Protein AF-A0A6M0CGC9-F1 (afdb_monomer_lite)

Sequence (114 aa):
MQTCNQQLQSQQRMLQRSKSSQRMTRSSLVSLEESYELCRKVTATHSKTFYMGTQLMPEVKRKAIWAIYVWCRRTDELVDGPMSSSTTTETLQEWEKHLESIFAGYPLEDTDVA

Secondary structure (DSSP, 8-state):
-HHHHHHHHHHHHHHHHHHHHHTS--PPPPPHHHHHHHHHHHHHHH-HHHHHHHTTS-HHHHHHHHHHHHHHHHHHHHHHSTTGGG--HHHHHHHHHHHHHHHTT---SGGGG-

Radius of gyration: 20.65 Å; chains: 1; bounding box: 55×45×39 Å

pLDDT: mean 85.48, std 18.63, range [39.0, 98.38]

Foldseek 3Di:
DPPVVVVVVVVVVVVVVVVVVVVPPPPPADDLVVLLVVLLVVCCVPPVPVSVVLVVDPPVVSSVVSLVVVLVVVVCCCCPNPCNVVRDPVNVVVSVVQVVCLVVVRHDHNNSSD

Structure (mmCIF, N/CA/C/O b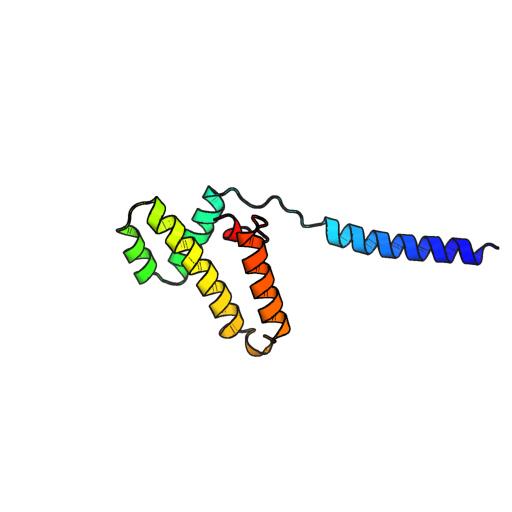ackbone):
data_AF-A0A6M0CGC9-F1
#
_entry.id   AF-A0A6M0CGC9-F1
#
loop_
_atom_site.group_PDB
_atom_site.id
_atom_site.type_symbol
_atom_site.label_atom_id
_atom_site.label_alt_id
_atom_site.label_comp_id
_atom_site.label_asym_id
_atom_site.label_entity_id
_atom_site.label_seq_id
_atom_site.pdbx_PDB_ins_code
_atom_site.Cartn_x
_atom_site.Cartn_y
_atom_site.Cartn_z
_atom_site.occupancy
_atom_site.B_iso_or_equiv
_atom_site.auth_seq_id
_atom_site.auth_comp_id
_atom_site.auth_asym_id
_atom_site.auth_atom_id
_atom_site.pdbx_PDB_model_num
ATOM 1 N N . MET A 1 1 ? 39.217 35.937 24.387 1.00 54.34 1 MET A N 1
ATOM 2 C CA . MET A 1 1 ? 37.931 35.373 24.869 1.00 54.34 1 MET A CA 1
ATOM 3 C C . MET A 1 1 ? 36.745 35.542 23.902 1.00 54.34 1 MET A C 1
ATOM 5 O O . MET A 1 1 ? 35.706 34.956 24.168 1.00 54.34 1 MET A O 1
ATOM 9 N N . GLN A 1 2 ? 36.853 36.271 22.778 1.00 54.94 2 GLN A N 1
ATOM 10 C CA . GLN A 1 2 ? 35.718 36.478 21.849 1.00 54.94 2 GLN A CA 1
ATOM 11 C C . GLN A 1 2 ? 35.522 35.347 20.815 1.00 54.94 2 GLN A C 1
ATOM 13 O O . GLN A 1 2 ? 34.399 35.074 20.406 1.00 54.94 2 GLN A O 1
ATOM 18 N N . THR A 1 3 ? 36.581 34.622 20.447 1.00 54.25 3 THR A N 1
ATOM 19 C CA . THR A 1 3 ? 36.546 33.608 19.375 1.00 54.25 3 THR A CA 1
ATOM 20 C C . THR A 1 3 ? 35.801 32.318 19.750 1.00 54.25 3 THR A C 1
ATOM 22 O O . THR A 1 3 ? 35.112 31.744 18.912 1.00 54.25 3 THR A O 1
ATOM 25 N N . CYS A 1 4 ? 35.848 31.891 21.018 1.00 50.81 4 CYS A N 1
ATOM 26 C CA . CYS A 1 4 ? 35.129 30.697 21.493 1.00 50.81 4 CYS A CA 1
ATOM 27 C C . CYS A 1 4 ? 33.596 30.882 21.463 1.00 50.81 4 CYS A C 1
ATOM 29 O O . CYS A 1 4 ? 32.852 29.977 21.084 1.00 50.81 4 CYS A O 1
ATOM 31 N N . ASN A 1 5 ? 33.120 32.091 21.780 1.00 54.66 5 ASN A N 1
ATOM 32 C CA . ASN A 1 5 ? 31.689 32.410 21.790 1.00 54.66 5 ASN A CA 1
ATOM 33 C C . ASN A 1 5 ? 31.094 32.406 20.367 1.00 54.66 5 ASN A C 1
ATOM 35 O O . ASN A 1 5 ? 29.965 31.970 20.148 1.00 54.66 5 ASN A O 1
ATOM 39 N N . GLN A 1 6 ? 31.887 32.809 19.371 1.00 59.62 6 GLN A N 1
ATOM 40 C CA . GLN A 1 6 ? 31.473 32.826 17.967 1.00 59.62 6 GLN A CA 1
ATOM 41 C C . GLN A 1 6 ? 31.449 31.418 17.342 1.00 59.62 6 GLN A C 1
ATOM 43 O O . GLN A 1 6 ? 30.560 31.124 16.541 1.00 59.62 6 GLN A O 1
ATOM 48 N N . GLN A 1 7 ? 32.348 30.524 17.780 1.00 58.25 7 GLN A N 1
ATOM 49 C CA . GLN A 1 7 ? 32.375 29.103 17.402 1.00 58.25 7 GLN A CA 1
ATOM 50 C C . GLN A 1 7 ? 31.160 28.330 17.958 1.00 58.25 7 GLN A C 1
ATOM 52 O O . GLN A 1 7 ? 30.575 27.497 17.270 1.00 58.25 7 GLN A O 1
ATOM 57 N N . LEU A 1 8 ? 30.732 28.625 19.191 1.00 56.25 8 LEU A N 1
ATOM 58 C CA . LEU A 1 8 ? 29.543 28.005 19.791 1.00 56.25 8 LEU A CA 1
ATOM 59 C C . LEU A 1 8 ? 28.248 28.462 19.102 1.00 56.25 8 LEU A C 1
ATOM 61 O O . LEU A 1 8 ? 27.372 27.643 18.825 1.00 56.25 8 LEU A O 1
ATOM 65 N N . GLN A 1 9 ? 28.148 29.745 18.739 1.00 60.84 9 GLN A N 1
ATOM 66 C CA . GLN A 1 9 ? 26.990 30.264 18.006 1.00 60.84 9 GLN A CA 1
ATOM 67 C C . GLN A 1 9 ? 26.915 29.772 16.550 1.00 60.84 9 GLN A C 1
ATOM 69 O O . GLN A 1 9 ? 25.817 29.689 15.992 1.00 60.84 9 GLN A O 1
ATOM 74 N N . SER A 1 10 ? 28.044 29.471 15.898 1.00 59.31 10 SER A N 1
ATOM 75 C CA . SER A 1 10 ? 28.048 28.888 14.548 1.00 59.31 10 SER A CA 1
ATOM 76 C C . SER A 1 10 ? 27.646 27.409 14.573 1.00 59.31 10 SER A C 1
ATOM 78 O O . SER A 1 10 ? 26.839 26.991 13.740 1.00 59.31 10 SER A O 1
ATOM 80 N N . GLN A 1 11 ? 28.083 26.647 15.585 1.00 59.47 11 GLN A N 1
ATOM 81 C CA . GLN A 1 11 ? 27.618 25.271 15.803 1.00 59.47 11 GLN A CA 1
ATOM 82 C C . GLN A 1 11 ? 26.127 25.201 16.169 1.00 59.47 11 GLN A C 1
ATOM 84 O O . GLN A 1 11 ? 25.399 24.374 15.617 1.00 59.47 11 GLN A O 1
ATOM 89 N N . GLN A 1 12 ? 25.631 26.115 17.011 1.00 58.50 12 GLN A N 1
ATOM 90 C CA . GLN A 1 12 ? 24.200 26.213 17.322 1.00 58.50 12 GLN A CA 1
ATOM 91 C C . GLN A 1 12 ? 23.356 26.550 16.083 1.00 58.50 12 GLN A C 1
ATOM 93 O O . GLN A 1 12 ? 22.293 25.960 15.901 1.00 58.50 12 GLN A O 1
ATOM 98 N N . ARG A 1 13 ? 23.836 27.424 15.186 1.00 59.19 13 ARG A N 1
ATOM 99 C CA . ARG A 1 13 ? 23.146 27.754 13.924 1.00 59.19 13 ARG A CA 1
ATOM 100 C C . ARG A 1 13 ? 23.123 26.597 12.920 1.00 59.19 13 ARG A C 1
ATOM 102 O O . ARG A 1 13 ? 22.127 26.436 12.217 1.00 59.19 13 ARG A O 1
ATOM 109 N N . MET A 1 14 ? 24.168 25.765 12.865 1.00 56.91 14 MET A N 1
ATOM 110 C CA . MET A 1 14 ? 24.173 24.553 12.028 1.00 56.91 14 MET A CA 1
ATOM 111 C C . MET A 1 14 ? 23.234 23.467 12.573 1.00 56.91 14 MET A C 1
ATOM 113 O O . MET A 1 14 ? 22.471 22.884 11.804 1.00 56.91 14 MET A O 1
ATOM 117 N N . LEU A 1 15 ? 23.201 23.265 13.895 1.00 53.97 15 LEU A N 1
ATOM 118 C CA . LEU A 1 15 ? 22.242 22.366 14.552 1.00 53.97 15 LEU A CA 1
ATOM 119 C C . LEU A 1 15 ? 20.793 22.867 14.436 1.00 53.97 15 LEU A C 1
ATOM 121 O O . LEU A 1 15 ? 19.865 22.069 14.340 1.00 53.97 15 LEU A O 1
ATOM 125 N N . GLN A 1 16 ? 20.573 24.184 14.422 1.00 53.53 16 GLN A N 1
ATOM 126 C CA . GLN A 1 16 ? 19.248 24.760 14.178 1.00 53.53 16 GLN A CA 1
ATOM 127 C C . GLN A 1 16 ? 18.803 24.588 12.719 1.00 53.53 16 GLN A C 1
ATOM 129 O O . GLN A 1 16 ? 17.629 24.305 12.503 1.00 53.53 16 GLN A O 1
ATOM 134 N N . ARG A 1 17 ? 19.722 24.665 11.740 1.00 49.97 17 ARG A N 1
ATOM 135 C CA . ARG A 1 17 ? 19.433 24.381 10.319 1.00 49.97 17 ARG A CA 1
ATOM 136 C C . ARG A 1 17 ? 19.083 22.913 10.061 1.00 49.97 17 ARG A C 1
ATOM 138 O O . ARG A 1 17 ? 18.182 22.651 9.267 1.00 49.97 17 ARG A O 1
ATOM 145 N N . SER A 1 18 ? 19.721 21.959 10.751 1.00 50.84 18 SER A N 1
ATOM 146 C CA . SER A 1 18 ? 19.331 20.542 10.638 1.00 50.84 18 SER A CA 1
ATOM 147 C C . SER A 1 18 ? 17.970 20.274 11.291 1.00 50.84 18 SER A C 1
ATOM 149 O O . SER A 1 18 ? 17.122 19.619 10.690 1.00 50.84 18 SER A O 1
ATOM 151 N N . LYS A 1 19 ? 17.695 20.879 12.456 1.00 50.25 19 LYS A N 1
ATOM 152 C CA . LYS A 1 19 ? 16.386 20.793 13.129 1.00 50.25 19 LYS A CA 1
ATOM 153 C C . LYS A 1 19 ? 15.260 21.480 12.352 1.00 50.25 19 LYS A C 1
ATOM 155 O O . LYS A 1 19 ? 14.123 21.024 12.421 1.00 50.25 19 LYS A O 1
ATOM 160 N N . SER A 1 20 ? 15.544 22.560 11.619 1.00 42.38 20 SER A N 1
ATOM 161 C CA . SER A 1 20 ? 14.554 23.228 10.763 1.00 42.38 20 SER A CA 1
ATOM 162 C C . SER A 1 20 ? 14.292 22.460 9.468 1.00 42.38 20 SER A C 1
ATOM 164 O O . SER A 1 20 ? 13.152 22.428 9.023 1.00 42.38 20 SER A O 1
ATOM 166 N N . SER A 1 21 ? 15.305 21.785 8.908 1.00 41.00 21 SER A N 1
ATOM 167 C CA . SER A 1 21 ? 15.121 20.889 7.757 1.00 41.00 21 SER A CA 1
ATOM 168 C C . SER A 1 21 ? 14.346 19.623 8.141 1.00 41.00 21 SER A C 1
ATOM 170 O O . SER A 1 21 ? 13.520 19.159 7.366 1.00 41.00 21 SER A O 1
ATOM 172 N N . GLN A 1 22 ? 14.536 19.114 9.365 1.00 46.88 22 GLN A N 1
ATOM 173 C CA . GLN A 1 22 ? 13.760 17.994 9.918 1.00 46.88 22 GLN A CA 1
ATOM 174 C C . GLN A 1 22 ? 12.325 18.382 10.331 1.00 46.88 22 GLN A C 1
ATOM 176 O O . GLN A 1 22 ? 11.468 17.513 10.451 1.00 46.88 22 GLN A O 1
ATOM 181 N N . ARG A 1 23 ? 12.029 19.674 10.545 1.00 39.00 23 ARG A N 1
ATOM 182 C CA . ARG A 1 23 ? 10.687 20.164 10.934 1.00 39.00 23 ARG A CA 1
ATOM 183 C C . ARG A 1 23 ? 9.748 20.456 9.759 1.00 39.00 23 ARG A C 1
ATOM 185 O O . ARG A 1 23 ? 8.604 20.817 10.013 1.00 39.00 23 ARG A O 1
ATOM 192 N N . MET A 1 24 ? 10.195 20.317 8.509 1.00 43.47 24 MET A N 1
ATOM 193 C CA . MET A 1 24 ? 9.456 20.796 7.331 1.00 43.47 24 MET A CA 1
ATOM 194 C C . MET A 1 24 ? 8.549 19.775 6.629 1.00 43.47 24 MET A C 1
ATOM 196 O O . MET A 1 24 ? 7.916 20.152 5.654 1.00 43.47 24 MET A O 1
ATOM 200 N N . THR A 1 25 ? 8.390 18.538 7.114 1.00 46.50 25 THR A N 1
ATOM 201 C CA . THR A 1 25 ? 7.422 17.592 6.511 1.00 46.50 25 THR A CA 1
ATOM 202 C C . THR A 1 25 ? 6.800 16.611 7.506 1.00 46.50 25 THR A C 1
ATOM 204 O O . THR A 1 25 ? 6.528 15.467 7.162 1.00 46.50 25 THR A O 1
ATOM 207 N N . ARG A 1 26 ? 6.460 17.034 8.731 1.00 50.25 26 ARG A N 1
ATOM 208 C CA . ARG A 1 26 ? 5.347 16.358 9.427 1.00 50.25 26 ARG A CA 1
ATOM 209 C C . ARG A 1 26 ? 4.039 16.878 8.826 1.00 50.25 26 ARG A C 1
ATOM 211 O O . ARG A 1 26 ? 3.290 17.601 9.475 1.00 50.25 26 ARG A O 1
ATOM 218 N N . SER A 1 27 ? 3.838 16.596 7.536 1.00 61.44 27 SER A N 1
ATOM 219 C CA . SER A 1 27 ? 2.518 16.704 6.925 1.00 61.44 27 SER A CA 1
ATOM 220 C C . SER A 1 27 ? 1.595 15.832 7.764 1.00 61.44 27 SER A C 1
ATOM 222 O O . SER A 1 27 ? 1.973 14.715 8.123 1.00 61.44 27 SER A O 1
ATOM 224 N N . SER A 1 28 ? 0.430 16.343 8.152 1.00 85.12 28 SER A N 1
ATOM 225 C CA . SER A 1 28 ? -0.614 15.451 8.640 1.00 85.12 28 SER A CA 1
ATOM 226 C C . SER A 1 28 ? -0.871 14.436 7.531 1.00 85.12 28 SER A C 1
ATOM 228 O O . SER A 1 28 ? -1.172 14.847 6.409 1.00 85.12 28 SER A O 1
ATOM 230 N N . LEU A 1 29 ? -0.693 13.152 7.829 1.00 93.44 29 LEU A N 1
ATOM 231 C CA . LEU A 1 29 ? -1.077 12.082 6.915 1.00 93.44 29 LEU A CA 1
ATOM 232 C C . LEU A 1 29 ? -2.563 12.221 6.570 1.00 93.44 29 LEU A C 1
ATOM 234 O O . LEU A 1 29 ? -3.339 12.786 7.353 1.00 93.44 29 LEU A O 1
ATOM 238 N N . VAL A 1 30 ? -2.949 11.710 5.407 1.00 96.62 30 VAL A N 1
ATOM 239 C CA . VAL A 1 30 ? -4.359 11.674 4.997 1.00 96.62 30 VAL A CA 1
ATOM 240 C C . VAL A 1 30 ? -5.219 10.852 5.963 1.00 96.62 30 VAL A C 1
ATOM 242 O O . VAL A 1 30 ? -4.727 10.050 6.763 1.00 96.62 30 VAL A O 1
ATOM 245 N N . SER A 1 31 ? -6.536 11.040 5.893 1.00 97.06 31 SER A N 1
ATOM 246 C CA . SER A 1 31 ? -7.473 10.204 6.647 1.00 97.06 31 SER A CA 1
ATOM 247 C C . SER A 1 31 ? -7.446 8.742 6.176 1.00 97.06 31 SER A C 1
ATOM 249 O O . SER A 1 31 ? -7.057 8.442 5.049 1.00 97.06 31 SER A O 1
ATOM 251 N N . LEU A 1 32 ? -7.926 7.818 7.018 1.00 96.56 32 LEU A N 1
ATOM 252 C CA . LEU A 1 32 ? -8.020 6.390 6.677 1.00 96.56 32 LEU A CA 1
ATOM 253 C C . LEU A 1 32 ? -8.809 6.141 5.379 1.00 96.56 32 LEU A C 1
ATOM 255 O O . LEU A 1 32 ? -8.406 5.334 4.545 1.00 96.56 32 LEU A O 1
ATOM 259 N N . GLU A 1 33 ? -9.923 6.850 5.187 1.00 97.06 33 GLU A N 1
ATOM 260 C CA . GLU A 1 33 ? -10.740 6.695 3.979 1.00 97.06 33 GLU A CA 1
ATOM 261 C C . GLU A 1 33 ? -10.011 7.216 2.734 1.00 97.06 33 GLU A C 1
ATOM 263 O O . GLU A 1 33 ? -10.031 6.570 1.686 1.00 97.06 33 GLU A O 1
ATOM 268 N N . G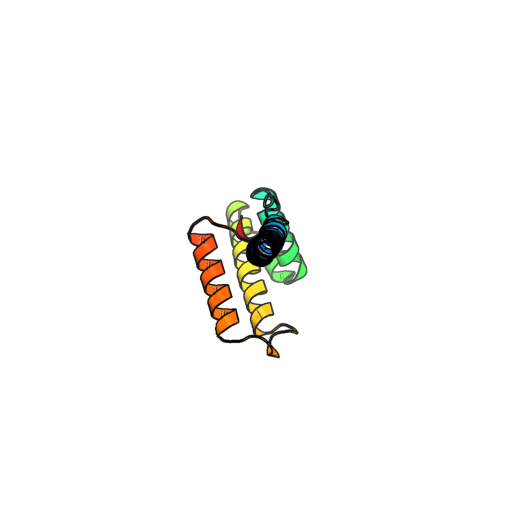LU A 1 34 ? -9.314 8.349 2.849 1.00 97.88 34 GLU A N 1
ATOM 269 C CA . GLU A 1 34 ? -8.487 8.880 1.762 1.00 97.88 34 GLU A CA 1
ATOM 270 C C . GLU A 1 34 ? -7.315 7.951 1.433 1.00 97.88 34 GLU A C 1
ATOM 272 O O . GLU A 1 34 ? -7.008 7.761 0.258 1.00 97.88 34 GLU A O 1
ATOM 277 N N . SER A 1 35 ? -6.706 7.321 2.439 1.00 98.25 35 SER A N 1
ATOM 278 C CA . SER A 1 35 ? -5.649 6.327 2.251 1.00 98.25 35 SER A CA 1
ATOM 279 C C . SER A 1 35 ? -6.141 5.120 1.447 1.00 98.25 35 SER A C 1
ATOM 281 O O . SER A 1 35 ? -5.554 4.773 0.418 1.00 98.25 35 SER A O 1
ATOM 283 N N . TYR A 1 36 ? -7.291 4.539 1.815 1.00 98.38 36 TYR A N 1
ATOM 284 C CA . TYR A 1 36 ? -7.902 3.465 1.025 1.00 98.38 36 TYR A CA 1
ATOM 285 C C . TYR A 1 36 ? -8.262 3.910 -0.396 1.00 98.38 36 TYR A C 1
ATOM 287 O O . TYR A 1 36 ? -8.133 3.125 -1.339 1.00 98.38 36 TYR A O 1
ATOM 295 N N . GLU A 1 37 ? -8.691 5.159 -0.580 1.00 98.31 37 GLU A N 1
ATOM 296 C CA . GLU A 1 37 ? -8.999 5.715 -1.897 1.00 98.31 37 GLU A CA 1
ATOM 297 C C . GLU A 1 37 ? -7.743 5.898 -2.765 1.00 98.31 37 GLU A C 1
ATOM 299 O O . GLU A 1 37 ? -7.777 5.619 -3.969 1.00 98.31 37 GLU A O 1
ATOM 304 N N . LEU A 1 38 ? -6.614 6.308 -2.179 1.00 98.31 38 LEU A N 1
ATOM 305 C CA . LEU A 1 38 ? -5.315 6.306 -2.858 1.00 98.31 38 LEU A CA 1
ATOM 306 C C . LEU A 1 38 ? -4.944 4.885 -3.283 1.00 98.31 38 LEU A C 1
ATOM 308 O O . LEU A 1 38 ? -4.632 4.652 -4.456 1.00 98.31 38 LEU A O 1
ATOM 312 N N . CYS A 1 39 ? -5.083 3.919 -2.374 1.00 98.38 39 CYS A N 1
ATOM 313 C CA . CYS A 1 39 ? -4.792 2.522 -2.664 1.00 98.38 39 CYS A CA 1
ATOM 314 C C . CYS A 1 39 ? -5.677 1.961 -3.788 1.00 98.38 39 CYS A C 1
ATOM 316 O O . CYS A 1 39 ? -5.199 1.246 -4.680 1.00 98.38 39 CYS A O 1
ATOM 318 N N . ARG A 1 40 ? -6.958 2.348 -3.817 1.00 98.19 40 ARG A N 1
ATOM 319 C CA . ARG A 1 40 ? -7.888 2.021 -4.904 1.00 98.19 40 ARG A CA 1
ATOM 320 C C . ARG A 1 40 ? -7.394 2.557 -6.244 1.00 98.19 40 ARG A C 1
ATOM 322 O O . ARG A 1 40 ? -7.392 1.818 -7.229 1.00 98.19 40 ARG A O 1
ATOM 329 N N . LYS A 1 41 ? -6.996 3.834 -6.301 1.00 98.31 41 LYS A N 1
ATOM 330 C CA . LYS A 1 41 ? -6.529 4.496 -7.534 1.00 98.31 41 LYS A CA 1
ATOM 331 C C . LYS A 1 41 ? -5.264 3.840 -8.079 1.00 98.31 41 LYS A C 1
ATOM 333 O O . LYS A 1 41 ? -5.201 3.566 -9.278 1.00 98.31 41 LYS A O 1
ATOM 338 N N . VAL A 1 42 ? -4.297 3.540 -7.213 1.00 97.88 42 VAL A N 1
ATOM 339 C CA . VAL A 1 42 ? -3.067 2.829 -7.596 1.00 97.88 42 VAL A CA 1
ATOM 340 C C . VAL A 1 42 ? -3.413 1.442 -8.142 1.00 97.88 42 VAL A C 1
ATOM 342 O O . VAL A 1 42 ? -3.027 1.111 -9.262 1.00 97.88 42 VAL A O 1
ATOM 345 N N . THR A 1 43 ? -4.234 0.665 -7.429 1.00 97.94 43 THR A N 1
ATOM 346 C CA . THR A 1 43 ? -4.651 -0.674 -7.881 1.00 97.94 43 THR A CA 1
ATOM 347 C C . THR A 1 43 ? -5.356 -0.629 -9.242 1.00 97.94 43 THR A C 1
ATOM 349 O O . THR A 1 43 ? -5.018 -1.395 -10.145 1.00 97.94 43 THR A O 1
ATOM 352 N N . ALA A 1 44 ? -6.300 0.300 -9.426 1.00 97.88 44 ALA A N 1
ATOM 353 C CA . ALA A 1 44 ? -7.027 0.478 -10.683 1.00 97.88 44 ALA A CA 1
ATOM 354 C C . ALA A 1 44 ? -6.117 0.878 -11.857 1.00 97.88 44 ALA A C 1
ATOM 356 O O . ALA A 1 44 ? -6.394 0.519 -13.003 1.00 97.88 44 ALA A O 1
ATOM 357 N N . THR A 1 45 ? -5.036 1.605 -11.570 1.00 97.75 45 THR A N 1
ATOM 358 C CA . THR A 1 45 ? -4.070 2.074 -12.571 1.00 97.75 45 THR A CA 1
ATOM 359 C C . THR A 1 45 ? -3.121 0.958 -13.000 1.00 97.75 45 THR A C 1
ATOM 361 O O . THR A 1 45 ? -2.939 0.739 -14.198 1.00 97.75 45 THR A O 1
ATOM 364 N N . HIS A 1 46 ? -2.552 0.226 -12.039 1.00 96.31 46 HIS A N 1
ATOM 365 C CA . HIS A 1 46 ? -1.491 -0.752 -12.297 1.00 96.31 46 HIS A CA 1
ATOM 366 C C . HIS A 1 46 ? -2.006 -2.162 -12.618 1.00 96.31 46 HIS A C 1
ATOM 368 O O . HIS A 1 46 ? -1.306 -2.918 -13.288 1.00 96.31 46 HIS A O 1
ATOM 374 N N . SER A 1 47 ? -3.231 -2.527 -12.216 1.00 95.19 47 SER A N 1
ATOM 375 C CA . SER A 1 47 ? -3.792 -3.847 -12.530 1.00 95.19 47 SER A CA 1
ATOM 376 C C . SER A 1 47 ? -5.300 -3.812 -12.764 1.00 95.19 47 SER A C 1
ATOM 378 O O . SER A 1 47 ? -6.113 -4.100 -11.886 1.00 95.19 47 SER A O 1
ATOM 380 N N . LYS A 1 48 ? -5.687 -3.496 -14.006 1.00 95.69 48 LYS A N 1
ATOM 381 C CA . LYS A 1 48 ? -7.093 -3.343 -14.422 1.00 95.69 48 LYS A CA 1
ATOM 382 C C . LYS A 1 48 ? -7.924 -4.607 -14.183 1.00 95.69 48 LYS A C 1
ATOM 384 O O . LYS A 1 48 ? -8.995 -4.526 -13.589 1.00 95.69 48 LYS A O 1
ATOM 389 N N . THR A 1 49 ? -7.427 -5.774 -14.601 1.00 96.75 49 THR A N 1
ATOM 390 C CA . THR A 1 49 ? -8.147 -7.051 -14.445 1.00 96.75 49 THR A CA 1
ATOM 391 C C . THR A 1 49 ? -8.301 -7.431 -12.975 1.00 96.75 49 THR A C 1
ATOM 393 O O . THR A 1 49 ? -9.389 -7.818 -12.551 1.00 96.75 49 THR A O 1
ATOM 396 N N . PHE A 1 50 ? -7.239 -7.272 -12.179 1.00 96.81 50 PHE A N 1
ATOM 397 C CA . PHE A 1 50 ? -7.294 -7.534 -10.742 1.00 96.81 50 PHE A CA 1
ATOM 398 C C . PHE A 1 50 ? -8.269 -6.583 -10.048 1.00 96.81 50 PHE A C 1
ATOM 400 O O . PHE A 1 50 ? -9.148 -7.034 -9.317 1.00 96.81 50 PHE A O 1
ATOM 407 N N . TYR A 1 51 ? -8.180 -5.282 -10.343 1.00 97.69 51 TYR A N 1
ATOM 408 C CA . TYR A 1 51 ? -9.094 -4.274 -9.821 1.00 97.69 51 TYR A CA 1
ATOM 409 C C . TYR A 1 51 ? -10.552 -4.621 -10.132 1.00 97.69 51 TYR A C 1
ATOM 411 O O . TYR A 1 51 ? -11.372 -4.641 -9.214 1.00 97.69 51 TYR A O 1
ATOM 419 N N . MET A 1 52 ? -10.873 -4.978 -11.380 1.00 97.75 52 MET A N 1
ATOM 420 C CA . MET A 1 52 ? -12.214 -5.438 -11.758 1.00 97.75 52 MET A CA 1
ATOM 421 C C . MET A 1 52 ? -12.651 -6.670 -10.954 1.00 97.75 52 MET A C 1
ATOM 423 O O . MET A 1 52 ? -13.787 -6.715 -10.492 1.00 97.75 52 MET A O 1
ATOM 427 N N . GLY A 1 53 ? -11.752 -7.627 -10.705 1.00 97.62 53 GLY A N 1
ATOM 428 C CA . GLY A 1 53 ? -12.026 -8.776 -9.835 1.00 97.62 53 GLY A CA 1
ATOM 429 C C . GLY A 1 53 ? -12.367 -8.371 -8.396 1.00 97.62 53 GLY A C 1
ATOM 430 O O . GLY A 1 53 ? -13.330 -8.879 -7.820 1.00 97.62 53 GLY A O 1
ATOM 431 N N . THR A 1 54 ? -11.652 -7.394 -7.825 1.00 97.06 54 THR A N 1
ATOM 432 C CA . THR A 1 54 ? -11.966 -6.876 -6.478 1.00 97.06 54 THR A CA 1
ATOM 433 C C . THR A 1 54 ? -13.335 -6.189 -6.405 1.00 97.06 54 THR A C 1
ATOM 435 O O . THR A 1 54 ? -13.943 -6.157 -5.334 1.00 97.06 54 THR A O 1
ATOM 438 N N . GLN A 1 55 ? -13.879 -5.711 -7.537 1.00 96.94 55 GLN A N 1
ATOM 439 C CA . GLN A 1 55 ? -15.224 -5.124 -7.597 1.00 96.94 55 GLN A CA 1
ATOM 440 C C . GLN A 1 55 ? -16.357 -6.140 -7.368 1.00 96.94 55 GLN A C 1
ATOM 442 O O . GLN A 1 55 ? -17.506 -5.730 -7.202 1.00 96.94 55 GLN A O 1
ATOM 447 N N . LEU A 1 56 ? -16.058 -7.438 -7.291 1.00 97.00 56 LEU A N 1
ATOM 448 C CA . LEU A 1 56 ? -17.025 -8.482 -6.933 1.00 97.00 56 LEU A CA 1
ATOM 449 C C . LEU A 1 56 ? -17.022 -8.817 -5.430 1.00 97.00 56 LEU A C 1
ATOM 451 O O . LEU A 1 56 ? -17.844 -9.603 -4.967 1.00 97.00 56 LEU A O 1
ATOM 455 N N . MET A 1 57 ? -16.104 -8.237 -4.650 1.00 96.81 57 MET A N 1
ATOM 456 C CA . MET A 1 57 ? -15.919 -8.555 -3.229 1.00 96.81 57 MET A CA 1
ATOM 457 C C . MET A 1 57 ? -16.675 -7.583 -2.308 1.00 96.81 57 MET A C 1
ATOM 459 O O . MET A 1 57 ? -16.902 -6.438 -2.706 1.00 96.81 57 MET A O 1
ATOM 463 N N . PRO A 1 58 ? -16.995 -7.963 -1.054 1.00 98.12 58 PRO A N 1
ATOM 464 C CA . PRO A 1 58 ? -17.499 -7.023 -0.048 1.00 98.12 58 PRO A CA 1
ATOM 465 C C . PRO A 1 58 ? -16.561 -5.825 0.153 1.00 98.12 58 PRO A C 1
ATOM 467 O O . PRO A 1 58 ? -15.340 -5.978 0.066 1.00 98.12 58 PRO A O 1
ATOM 470 N N . GLU A 1 59 ? -17.120 -4.652 0.463 1.00 96.25 59 GLU A N 1
ATOM 471 C CA . GLU A 1 59 ? -16.380 -3.381 0.544 1.00 96.25 59 GLU A CA 1
ATOM 472 C C . GLU A 1 59 ? -15.159 -3.448 1.475 1.00 96.25 59 GLU A C 1
ATOM 474 O O . GLU A 1 59 ? -14.050 -3.085 1.089 1.00 96.25 59 GLU A O 1
ATOM 479 N N . VAL A 1 60 ? -15.337 -3.997 2.676 1.00 96.31 60 VAL A N 1
ATOM 480 C CA . VAL A 1 60 ? -14.252 -4.117 3.661 1.00 96.31 60 VAL A CA 1
ATOM 481 C C . VAL A 1 60 ? -13.101 -4.974 3.120 1.00 96.31 60 VAL A C 1
ATOM 483 O O . VAL A 1 60 ? -11.933 -4.628 3.272 1.00 96.31 60 VAL A O 1
ATOM 486 N N . LYS A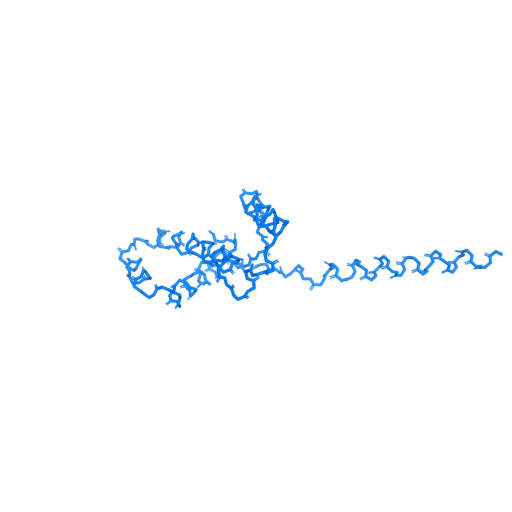 1 61 ? -13.419 -6.076 2.427 1.00 97.00 61 LYS A N 1
ATOM 487 C CA . LYS A 1 61 ? -12.404 -6.991 1.886 1.00 97.00 61 LYS A CA 1
ATOM 488 C C . LYS A 1 61 ? -11.649 -6.383 0.708 1.00 97.00 61 LYS A C 1
ATOM 490 O O . LYS A 1 61 ? -10.436 -6.550 0.629 1.00 97.00 61 LYS A O 1
ATOM 495 N N . ARG A 1 62 ? -12.334 -5.675 -0.199 1.00 97.50 62 ARG A N 1
ATOM 496 C CA . ARG A 1 62 ? -11.646 -5.015 -1.323 1.00 97.50 62 ARG A CA 1
ATOM 497 C C . ARG A 1 62 ? -10.712 -3.902 -0.844 1.00 97.50 62 ARG A C 1
ATOM 499 O O . ARG A 1 62 ? -9.609 -3.825 -1.367 1.00 97.50 62 ARG A O 1
ATOM 506 N N . LYS A 1 63 ? -11.106 -3.111 0.168 1.00 97.88 63 LYS A N 1
ATOM 507 C CA . LYS A 1 63 ? -10.270 -2.047 0.754 1.00 97.88 63 LYS A CA 1
ATOM 508 C C . LYS A 1 63 ? -8.956 -2.621 1.296 1.00 97.88 63 LYS A C 1
ATOM 510 O O . LYS A 1 63 ? -7.887 -2.172 0.890 1.00 97.88 63 LYS A O 1
ATOM 515 N N . ALA A 1 64 ? -9.038 -3.698 2.082 1.00 97.62 64 ALA A N 1
ATOM 516 C CA . ALA A 1 64 ? -7.860 -4.413 2.580 1.00 97.62 64 ALA A CA 1
ATOM 517 C C . ALA A 1 64 ? -6.970 -4.958 1.446 1.00 97.62 64 ALA A C 1
ATOM 519 O O . ALA A 1 64 ? -5.750 -4.829 1.485 1.00 97.62 64 ALA A O 1
ATOM 520 N N . ILE A 1 65 ? -7.572 -5.534 0.400 1.00 98.12 65 ILE A N 1
ATOM 521 C CA . ILE A 1 65 ? -6.820 -6.057 -0.749 1.00 98.12 65 ILE A CA 1
ATOM 522 C C . ILE A 1 65 ? -6.101 -4.943 -1.519 1.00 98.12 65 ILE A C 1
ATOM 524 O O . ILE A 1 65 ? -4.979 -5.161 -1.969 1.00 98.12 65 ILE A O 1
ATOM 528 N N . TRP A 1 66 ? -6.705 -3.762 -1.672 1.00 98.38 66 TRP A N 1
ATOM 529 C CA . TRP A 1 66 ? -6.046 -2.631 -2.330 1.00 98.38 66 TRP A CA 1
ATOM 530 C C . TRP A 1 66 ? -4.821 -2.156 -1.552 1.00 98.38 66 TRP A C 1
ATOM 532 O O . TRP A 1 66 ? -3.789 -1.913 -2.168 1.00 98.38 66 TRP A O 1
ATOM 542 N N . ALA A 1 67 ? -4.906 -2.072 -0.222 1.00 98.19 67 ALA A N 1
ATOM 543 C CA . ALA A 1 67 ? -3.766 -1.709 0.622 1.00 98.19 67 ALA A CA 1
ATOM 544 C C . ALA A 1 67 ? -2.610 -2.716 0.476 1.00 98.19 67 ALA A C 1
ATOM 546 O O . ALA A 1 67 ? -1.480 -2.332 0.172 1.00 98.19 67 ALA A O 1
ATOM 547 N N . ILE A 1 68 ? -2.913 -4.019 0.562 1.00 97.88 68 ILE A N 1
ATOM 548 C CA . ILE A 1 68 ? -1.919 -5.090 0.366 1.00 97.88 68 ILE A CA 1
ATOM 549 C C . ILE A 1 68 ? -1.296 -5.011 -1.033 1.00 97.88 68 ILE A C 1
ATOM 551 O O . ILE A 1 68 ? -0.076 -5.074 -1.172 1.00 97.88 68 ILE A O 1
ATOM 555 N N . TYR A 1 69 ? -2.118 -4.848 -2.075 1.00 98.00 69 TYR A N 1
ATOM 556 C CA . TYR A 1 69 ? -1.633 -4.744 -3.450 1.00 98.00 69 TYR A CA 1
ATOM 557 C C . TYR A 1 69 ? -0.658 -3.574 -3.620 1.00 98.00 69 TYR A C 1
ATOM 559 O O . TYR A 1 69 ? 0.370 -3.724 -4.275 1.00 98.00 69 TYR A O 1
ATOM 567 N N . VAL A 1 70 ? -0.956 -2.420 -3.020 1.00 98.06 70 VAL A N 1
ATOM 568 C CA . VAL A 1 70 ? -0.112 -1.220 -3.098 1.00 98.06 70 VAL A CA 1
ATOM 569 C C . VAL A 1 70 ? 1.224 -1.431 -2.406 1.00 98.06 70 VAL A C 1
ATOM 571 O O . VAL A 1 70 ? 2.249 -1.081 -2.986 1.00 98.06 70 VAL A O 1
ATOM 574 N N . TRP A 1 71 ? 1.236 -2.050 -1.223 1.00 97.75 71 TRP A N 1
ATOM 575 C CA . TRP A 1 71 ? 2.484 -2.411 -0.549 1.00 97.75 71 TRP A CA 1
ATOM 576 C C . TRP A 1 71 ? 3.344 -3.339 -1.418 1.00 97.75 71 TRP A C 1
ATOM 578 O O . TRP A 1 71 ? 4.532 -3.081 -1.642 1.00 97.75 71 TRP A O 1
ATOM 588 N N . CYS A 1 72 ? 2.731 -4.384 -1.985 1.00 97.00 72 CYS A N 1
ATOM 589 C CA . CYS A 1 72 ? 3.411 -5.294 -2.903 1.00 97.00 72 CYS A CA 1
ATOM 590 C C . CYS A 1 72 ? 3.930 -4.565 -4.147 1.00 97.00 72 CYS A C 1
ATOM 592 O O . CYS A 1 72 ? 5.067 -4.793 -4.541 1.00 97.00 72 CYS A O 1
ATOM 594 N N . ARG A 1 73 ? 3.145 -3.659 -4.742 1.00 96.69 73 ARG A N 1
ATOM 595 C CA . ARG A 1 73 ? 3.566 -2.903 -5.927 1.00 96.69 73 ARG A CA 1
ATOM 596 C C . ARG A 1 73 ? 4.714 -1.942 -5.624 1.00 96.69 73 ARG A C 1
ATOM 598 O O . ARG A 1 73 ? 5.610 -1.812 -6.443 1.00 96.69 73 ARG A O 1
ATOM 605 N N . ARG A 1 74 ? 4.716 -1.281 -4.465 1.00 95.69 74 ARG A N 1
ATOM 606 C CA . ARG A 1 74 ? 5.838 -0.423 -4.044 1.00 95.69 74 ARG A CA 1
ATOM 607 C C . ARG A 1 74 ? 7.109 -1.244 -3.831 1.00 95.69 74 ARG A C 1
ATOM 609 O O . ARG A 1 74 ? 8.179 -0.823 -4.253 1.00 95.69 74 ARG A O 1
ATOM 616 N N . THR A 1 75 ? 6.969 -2.438 -3.255 1.00 94.94 75 THR A N 1
ATOM 617 C CA . THR A 1 75 ? 8.083 -3.386 -3.107 1.00 94.94 75 THR A CA 1
ATOM 618 C C . THR A 1 75 ? 8.605 -3.848 -4.474 1.00 94.94 75 THR A C 1
ATOM 620 O O . THR A 1 75 ? 9.809 -3.878 -4.684 1.00 94.94 75 THR A O 1
ATOM 623 N N . ASP A 1 76 ? 7.711 -4.155 -5.417 1.00 94.56 76 ASP A N 1
ATOM 624 C CA . ASP A 1 76 ? 8.033 -4.524 -6.804 1.00 94.56 76 ASP A CA 1
ATOM 625 C C . ASP A 1 76 ? 8.786 -3.396 -7.527 1.00 94.56 76 ASP A C 1
ATOM 627 O O . ASP A 1 76 ? 9.851 -3.624 -8.080 1.00 94.56 76 ASP A O 1
ATOM 631 N N . GLU A 1 77 ? 8.332 -2.145 -7.428 1.00 93.12 77 GLU A N 1
ATOM 632 C CA . GLU A 1 77 ? 9.059 -0.992 -7.988 1.00 93.12 77 GLU A CA 1
ATOM 633 C C . GLU A 1 77 ? 10.441 -0.781 -7.345 1.00 93.12 77 GLU A C 1
ATOM 635 O O . GLU A 1 77 ? 11.362 -0.295 -8.003 1.00 93.12 77 GLU A O 1
ATOM 640 N N . LEU A 1 78 ? 10.616 -1.157 -6.074 1.00 91.75 78 LEU A N 1
ATOM 641 C CA . LEU A 1 78 ? 11.909 -1.064 -5.396 1.00 91.75 78 LEU A CA 1
ATOM 642 C C . LEU A 1 78 ? 12.934 -2.050 -5.978 1.00 91.75 78 LEU A C 1
ATOM 644 O O . LEU A 1 78 ? 14.115 -1.718 -6.074 1.00 91.75 78 LEU A O 1
ATOM 648 N N . VAL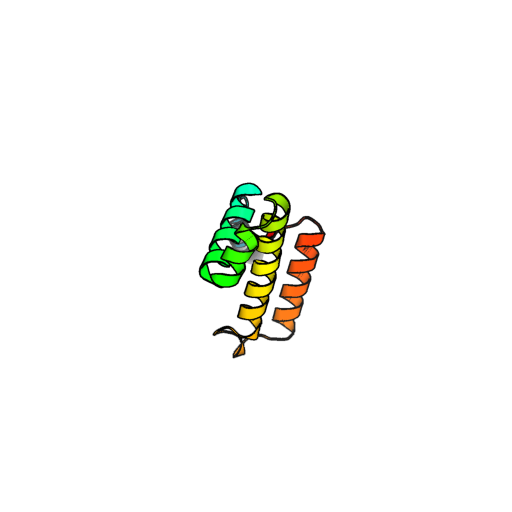 A 1 79 ? 12.502 -3.253 -6.362 1.00 91.62 79 VAL A N 1
ATOM 649 C CA . VAL A 1 79 ? 13.400 -4.324 -6.836 1.00 91.62 79 VAL A CA 1
ATOM 650 C C . VAL A 1 79 ? 13.462 -4.443 -8.357 1.00 91.62 79 VAL A C 1
ATOM 652 O O . VAL A 1 79 ? 14.520 -4.773 -8.881 1.00 91.62 79 VAL A O 1
ATOM 655 N N . ASP A 1 80 ? 12.384 -4.090 -9.057 1.00 92.00 80 ASP A N 1
ATOM 656 C CA . ASP A 1 80 ? 12.215 -4.259 -10.506 1.00 92.00 80 ASP A CA 1
ATOM 657 C C . ASP A 1 80 ? 11.969 -2.930 -11.244 1.00 92.00 80 ASP A C 1
ATOM 659 O O . ASP A 1 80 ? 11.928 -2.887 -12.477 1.00 92.00 80 ASP A O 1
ATOM 663 N N . GLY A 1 81 ? 11.824 -1.816 -10.519 1.00 89.94 81 GLY A N 1
ATOM 664 C CA . GLY A 1 81 ? 11.597 -0.502 -11.115 1.00 89.94 81 GLY A CA 1
ATOM 665 C C . GLY A 1 81 ? 12.850 0.109 -11.761 1.00 89.94 81 GLY A C 1
ATOM 666 O O . GLY A 1 81 ? 13.949 -0.449 -11.705 1.00 89.94 81 GLY A O 1
ATOM 667 N N . PRO A 1 82 ? 12.735 1.311 -12.355 1.00 88.62 82 PRO A N 1
ATOM 668 C CA . PRO A 1 82 ? 13.839 1.972 -13.062 1.00 88.62 82 PRO A CA 1
ATOM 669 C C . PRO A 1 82 ? 15.085 2.229 -12.199 1.00 88.62 82 PRO A C 1
ATOM 671 O O . PRO A 1 82 ? 16.196 2.310 -12.720 1.00 88.62 82 PRO A O 1
ATOM 674 N N . MET A 1 83 ? 14.896 2.353 -10.881 1.00 85.06 83 MET A N 1
ATOM 675 C CA . MET A 1 83 ? 15.960 2.596 -9.903 1.00 85.06 83 MET A CA 1
ATOM 676 C C . MET A 1 83 ? 16.484 1.313 -9.240 1.00 85.06 83 MET A C 1
ATOM 678 O O . MET A 1 83 ? 17.366 1.401 -8.389 1.00 85.06 83 MET A O 1
ATOM 682 N N . SER A 1 84 ? 16.014 0.133 -9.653 1.00 87.31 84 SER A N 1
ATOM 683 C CA . SER A 1 84 ? 16.421 -1.175 -9.105 1.00 87.31 84 SER A CA 1
ATOM 684 C C . SER A 1 84 ? 17.934 -1.389 -9.076 1.00 87.31 84 SER A C 1
ATOM 686 O O . SER A 1 84 ? 18.470 -1.955 -8.129 1.00 87.31 84 SER A O 1
ATOM 688 N N . SER A 1 85 ? 18.655 -0.872 -10.075 1.00 87.44 85 SER A N 1
ATOM 689 C CA . SER A 1 85 ? 20.124 -0.956 -10.136 1.00 87.44 85 SER A CA 1
ATOM 690 C C . SER A 1 85 ? 20.842 -0.234 -8.987 1.00 87.44 85 SER A C 1
ATOM 692 O O . SER A 1 85 ? 22.009 -0.518 -8.724 1.00 87.44 85 SER A O 1
ATOM 694 N N . SER A 1 86 ? 20.157 0.687 -8.305 1.00 87.62 86 SER A N 1
ATOM 695 C CA . SER A 1 86 ? 20.655 1.405 -7.128 1.00 87.62 86 SER A CA 1
ATOM 696 C C . SER A 1 86 ? 20.148 0.839 -5.799 1.00 87.62 86 SER A C 1
ATOM 698 O O . SER A 1 86 ? 20.552 1.328 -4.747 1.00 87.62 86 SER A O 1
ATOM 700 N N . THR A 1 87 ? 19.286 -0.180 -5.834 1.00 90.00 87 THR A N 1
ATOM 701 C CA . THR A 1 87 ? 18.747 -0.824 -4.635 1.00 90.00 87 THR A CA 1
ATOM 702 C C . THR A 1 87 ? 19.835 -1.648 -3.962 1.00 90.00 87 THR A C 1
ATOM 704 O O . THR A 1 87 ? 20.378 -2.587 -4.546 1.00 90.00 87 THR A O 1
ATOM 707 N N . THR A 1 88 ? 20.164 -1.294 -2.720 1.00 92.81 88 THR A N 1
ATOM 708 C CA . THR A 1 88 ? 21.170 -1.997 -1.916 1.00 92.81 88 THR A CA 1
ATOM 709 C C . THR A 1 88 ? 20.526 -2.786 -0.780 1.00 92.81 88 THR A C 1
ATOM 711 O O . THR A 1 88 ? 19.333 -2.659 -0.493 1.00 92.81 88 THR A O 1
ATOM 714 N N . THR A 1 89 ? 21.329 -3.597 -0.091 1.00 92.06 89 THR A N 1
ATOM 715 C CA . THR A 1 89 ? 20.902 -4.284 1.134 1.00 92.06 89 THR A CA 1
ATOM 716 C C . THR A 1 89 ? 20.406 -3.293 2.188 1.00 92.06 89 THR A C 1
ATOM 718 O O . THR A 1 89 ? 19.420 -3.562 2.866 1.00 92.06 89 THR A O 1
ATOM 721 N N . GLU A 1 90 ? 21.050 -2.131 2.310 1.00 93.81 90 GLU A N 1
ATOM 722 C CA . GLU A 1 90 ? 20.643 -1.067 3.229 1.00 93.81 90 GLU A CA 1
ATOM 723 C C . GLU A 1 90 ? 19.262 -0.513 2.862 1.00 93.81 90 GLU A C 1
ATOM 725 O O . GLU A 1 90 ? 18.424 -0.350 3.745 1.00 93.81 90 GLU A O 1
ATOM 730 N N . THR A 1 91 ? 18.982 -0.306 1.571 1.00 91.75 91 THR A N 1
ATOM 731 C CA . THR A 1 91 ? 17.651 0.115 1.103 1.00 91.75 91 THR A CA 1
ATOM 732 C C . THR A 1 91 ? 16.570 -0.896 1.493 1.00 91.75 91 THR A C 1
ATOM 734 O O . THR A 1 91 ? 15.493 -0.514 1.947 1.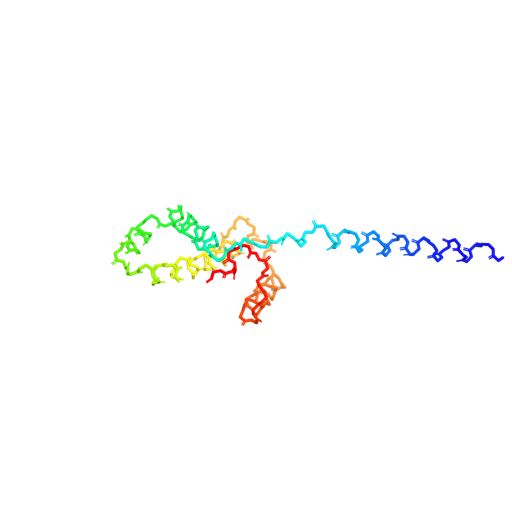00 91.75 91 THR A O 1
ATOM 737 N N . LEU A 1 92 ? 16.854 -2.197 1.369 1.00 93.81 92 LEU A N 1
ATOM 738 C CA . LEU A 1 92 ? 15.915 -3.250 1.770 1.00 93.81 92 LEU A CA 1
ATOM 739 C C . LEU A 1 92 ? 15.713 -3.302 3.291 1.00 93.81 92 LEU A C 1
ATOM 741 O O . LEU A 1 92 ? 14.591 -3.500 3.748 1.00 93.81 92 LEU A O 1
ATOM 745 N N . GLN A 1 93 ? 16.765 -3.069 4.079 1.00 95.75 93 GLN A N 1
ATOM 746 C CA . GLN A 1 93 ? 16.653 -2.957 5.539 1.00 95.75 93 GLN A CA 1
ATOM 747 C C . GLN A 1 93 ? 15.827 -1.736 5.962 1.00 95.75 93 GLN A C 1
ATOM 749 O O . GLN A 1 93 ? 15.105 -1.788 6.956 1.00 95.75 93 GLN A O 1
ATOM 754 N N . GLU A 1 94 ? 15.936 -0.618 5.244 1.00 95.56 94 GLU A N 1
ATOM 755 C CA . GLU A 1 94 ? 15.085 0.554 5.470 1.00 95.56 94 GLU A CA 1
ATOM 756 C C . GLU A 1 94 ? 13.622 0.255 5.130 1.0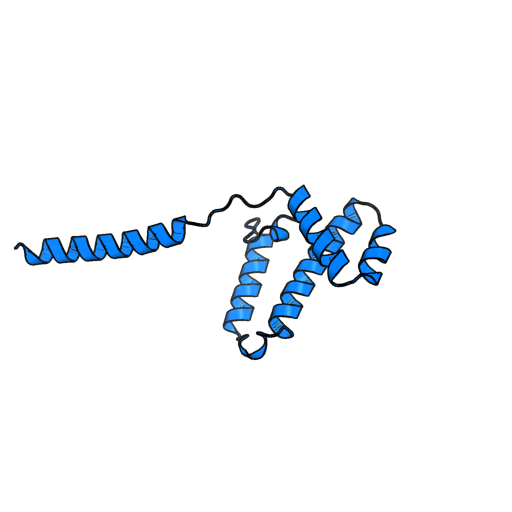0 95.56 94 GLU A C 1
ATOM 758 O O . GLU A 1 94 ? 12.735 0.624 5.900 1.00 95.56 94 GLU A O 1
ATOM 763 N N . TRP A 1 95 ? 13.369 -0.482 4.046 1.00 96.12 95 TRP A N 1
ATOM 764 C CA . TRP A 1 95 ? 12.028 -0.934 3.672 1.00 96.12 95 TRP A CA 1
ATOM 765 C C . TRP A 1 95 ? 11.413 -1.900 4.699 1.00 96.12 95 TRP A C 1
ATOM 767 O O . TRP A 1 95 ? 10.234 -1.793 5.033 1.00 96.12 95 TRP A O 1
ATOM 777 N N . GLU A 1 96 ? 12.210 -2.806 5.267 1.00 96.81 96 GLU A N 1
ATOM 778 C CA . GLU A 1 96 ? 11.772 -3.688 6.357 1.00 96.81 96 GLU A CA 1
ATOM 779 C C . GLU A 1 96 ? 11.408 -2.889 7.618 1.00 96.81 96 GLU A C 1
ATOM 781 O O . GLU A 1 96 ? 10.330 -3.074 8.180 1.00 96.81 96 GLU A O 1
ATOM 786 N N . LYS A 1 97 ? 12.241 -1.918 8.014 1.00 97.56 97 LYS A N 1
ATOM 787 C CA . LYS A 1 97 ? 11.930 -1.013 9.137 1.00 97.56 97 LYS A CA 1
ATOM 788 C C . LYS A 1 97 ? 10.670 -0.188 8.888 1.00 97.56 97 LYS A C 1
ATOM 790 O O . LYS A 1 97 ? 9.930 0.097 9.829 1.00 97.56 97 LYS A O 1
ATOM 795 N N . HIS A 1 98 ? 10.424 0.214 7.639 1.00 97.12 98 HIS A N 1
ATOM 796 C CA . HIS A 1 98 ? 9.183 0.880 7.248 1.00 97.12 98 HIS A CA 1
ATOM 797 C C . HIS A 1 98 ? 7.994 -0.032 7.554 1.00 97.12 98 HIS A C 1
ATOM 799 O O . HIS A 1 98 ? 7.094 0.381 8.283 1.00 97.12 98 HIS A O 1
ATOM 805 N N . LEU A 1 99 ? 8.023 -1.289 7.104 1.00 97.25 99 LEU A N 1
ATOM 806 C CA . LEU A 1 99 ? 6.968 -2.263 7.393 1.00 97.25 99 LEU A CA 1
ATOM 807 C C . LEU A 1 99 ? 6.725 -2.426 8.901 1.00 97.25 99 LEU A C 1
ATOM 809 O O . LEU A 1 99 ? 5.584 -2.343 9.357 1.00 97.25 99 LEU A O 1
ATOM 813 N N . GLU A 1 100 ? 7.789 -2.612 9.683 1.00 97.88 100 GLU A N 1
ATOM 814 C CA . GLU A 1 100 ? 7.703 -2.724 11.145 1.00 97.88 100 GLU A CA 1
ATOM 815 C C . GLU A 1 100 ? 7.069 -1.481 11.784 1.00 97.88 100 GLU A C 1
ATOM 817 O O . GLU A 1 100 ? 6.241 -1.600 12.689 1.00 97.88 100 GLU A O 1
ATOM 822 N N . SER A 1 101 ? 7.405 -0.287 11.285 1.00 97.31 101 SER A N 1
ATOM 823 C CA . SER A 1 101 ? 6.824 0.983 11.732 1.00 97.31 101 SER A CA 1
ATOM 824 C C . SER A 1 101 ? 5.308 1.019 11.517 1.00 97.31 101 SER A C 1
ATOM 826 O O . SER A 1 101 ? 4.574 1.415 12.424 1.00 97.31 101 SER A O 1
ATOM 828 N N . ILE A 1 102 ? 4.822 0.545 10.364 1.00 96.56 102 ILE A N 1
ATOM 829 C CA . ILE A 1 102 ? 3.383 0.464 10.058 1.00 96.56 102 ILE A CA 1
ATOM 830 C C . ILE A 1 102 ? 2.684 -0.468 11.050 1.00 96.56 102 ILE A C 1
ATOM 832 O O . ILE A 1 102 ? 1.701 -0.073 11.679 1.00 96.56 102 ILE A O 1
ATOM 836 N N . PHE A 1 103 ? 3.225 -1.672 11.267 1.00 96.00 103 PHE A N 1
ATOM 837 C CA . PHE A 1 103 ? 2.666 -2.631 12.230 1.00 96.00 103 PHE A CA 1
ATOM 838 C C . PHE A 1 103 ? 2.718 -2.134 13.681 1.00 96.00 103 PHE A C 1
ATOM 840 O O . PHE A 1 103 ? 1.863 -2.502 14.487 1.00 96.00 103 PHE A O 1
ATOM 847 N N . ALA A 1 104 ? 3.678 -1.271 14.016 1.00 97.31 104 ALA A N 1
ATOM 848 C CA . ALA A 1 104 ? 3.757 -0.597 15.309 1.00 97.31 104 ALA A CA 1
ATOM 849 C C . ALA A 1 104 ? 2.790 0.601 15.445 1.00 97.31 104 ALA A C 1
ATOM 851 O O . ALA A 1 104 ? 2.744 1.224 16.508 1.00 97.31 104 ALA A O 1
ATOM 852 N N . GLY A 1 105 ? 2.011 0.925 14.406 1.00 95.06 105 GLY A N 1
ATOM 853 C CA . GLY A 1 105 ? 1.048 2.031 14.398 1.00 95.06 105 GLY A CA 1
ATOM 854 C C . GLY A 1 105 ? 1.656 3.393 14.050 1.00 95.06 105 GLY A C 1
ATOM 855 O O . GLY A 1 105 ? 1.052 4.426 14.343 1.00 95.06 105 GLY A O 1
ATOM 856 N N . TYR A 1 106 ? 2.841 3.409 13.437 1.00 96.00 106 TYR A N 1
ATOM 857 C CA . TYR A 1 106 ? 3.548 4.610 12.994 1.00 96.00 106 TYR A CA 1
ATOM 858 C C . TYR A 1 106 ? 3.665 4.632 11.458 1.00 96.00 106 TYR A C 1
ATOM 860 O O . TYR A 1 106 ? 4.735 4.328 10.920 1.00 96.00 106 TYR A O 1
ATOM 868 N N . PRO A 1 107 ? 2.585 4.983 10.734 1.00 95.50 107 PRO A N 1
ATOM 869 C CA . PRO A 1 107 ? 2.630 5.150 9.281 1.00 95.50 107 PRO A CA 1
ATOM 870 C C . PRO A 1 107 ? 3.591 6.280 8.880 1.00 95.50 107 PRO A C 1
ATOM 872 O O . PRO A 1 107 ? 3.696 7.291 9.584 1.00 95.50 107 PRO A O 1
ATOM 875 N N . LEU A 1 108 ? 4.296 6.106 7.758 1.00 94.81 108 LEU A N 1
ATOM 876 C CA . LEU A 1 108 ? 5.280 7.074 7.253 1.00 94.81 108 LEU A CA 1
ATOM 877 C C . LEU A 1 108 ? 4.783 7.801 5.995 1.00 94.81 108 LEU A C 1
ATOM 879 O O . LEU A 1 108 ? 5.121 8.966 5.789 1.00 94.81 108 LEU A O 1
ATOM 883 N N . GLU A 1 109 ? 3.957 7.136 5.191 1.00 95.31 109 GLU A N 1
ATOM 884 C CA . GLU A 1 109 ? 3.330 7.647 3.977 1.00 95.31 109 GLU A CA 1
ATOM 885 C C . GLU A 1 109 ? 1.803 7.556 4.040 1.00 95.31 109 GLU A C 1
ATOM 887 O O . GLU A 1 109 ? 1.220 6.794 4.811 1.00 95.31 109 GLU A O 1
ATOM 892 N N . ASP A 1 110 ? 1.137 8.314 3.170 1.00 96.94 110 ASP A N 1
ATOM 893 C CA . ASP A 1 110 ? -0.324 8.379 3.110 1.00 96.94 110 ASP A CA 1
ATOM 894 C C . ASP A 1 110 ? -0.975 7.015 2.865 1.00 96.94 110 ASP A C 1
ATOM 896 O O . ASP A 1 110 ? -2.033 6.739 3.424 1.00 96.94 110 ASP A O 1
ATOM 900 N N . THR A 1 111 ? -0.353 6.137 2.072 1.00 96.62 111 THR A N 1
ATOM 901 C CA . THR A 1 111 ? -0.871 4.783 1.804 1.00 96.62 111 THR A CA 1
ATOM 902 C C . THR A 1 111 ? -0.730 3.831 2.985 1.00 96.62 111 THR A C 1
ATOM 904 O O . THR A 1 111 ? -1.376 2.792 2.990 1.00 96.62 111 THR A O 1
ATOM 907 N N . ASP A 1 112 ? 0.112 4.161 3.965 1.00 96.81 112 ASP A N 1
ATOM 908 C CA . ASP A 1 112 ? 0.387 3.291 5.112 1.00 96.81 112 ASP A CA 1
ATOM 909 C C . ASP A 1 112 ? -0.678 3.406 6.209 1.00 96.81 112 ASP A C 1
ATOM 911 O O . ASP A 1 112 ? -0.668 2.650 7.176 1.00 96.81 112 ASP A O 1
ATOM 915 N N . VAL A 1 113 ? -1.559 4.404 6.102 1.00 96.81 113 VAL A N 1
ATOM 916 C CA . VAL A 1 113 ? -2.669 4.599 7.040 1.00 96.81 113 VAL A CA 1
ATOM 917 C C . VAL A 1 113 ? -3.745 3.515 6.852 1.00 96.81 113 VAL A C 1
ATOM 919 O O . VAL A 1 113 ? -4.462 3.225 7.808 1.00 96.81 113 VAL A O 1
ATOM 922 N N . ALA A 1 114 ? -3.860 2.944 5.646 1.00 93.12 114 ALA A N 1
ATOM 923 C CA . ALA A 1 114 ? -4.826 1.915 5.239 1.00 93.12 114 ALA A CA 1
ATOM 924 C C . ALA A 1 114 ? -4.484 0.505 5.743 1.00 93.12 114 ALA A C 1
ATOM 926 O O . ALA A 1 114 ? -5.437 -0.206 6.153 1.00 93.12 114 ALA A O 1
#